Protein AF-A0A7W1HE73-F1 (afdb_monomer_lite)

Sequence (67 aa):
MSTTFKLQPLKLEQYTLDNGLRVVLNKDDSAPVVSVAVYYDVGSRNEREGRTGFAHLFEHMMFQGSE

Secondary structure (DSSP, 8-state):
------------EEEE-TTS-EEEE----SSS--------S--GGGPPTT-TTHHHHHHHHTTS---

Structure (mmCIF, N/CA/C/O backbone):
data_AF-A0A7W1HE73-F1
#
_entry.id   AF-A0A7W1HE73-F1
#
loop_
_atom_site.group_PDB
_atom_site.id
_atom_site.type_symbol
_atom_site.label_atom_id
_atom_site.label_alt_id
_atom_site.label_comp_id
_atom_site.label_asym_id
_atom_site.label_entity_id
_atom_site.label_seq_id
_atom_site.pdbx_PDB_ins_code
_atom_site.Cartn_x
_atom_site.Cartn_y
_atom_site.Cartn_z
_atom_site.occupancy
_atom_site.B_iso_or_equiv
_atom_site.auth_seq_id
_atom_site.auth_comp_id
_atom_site.auth_asym_id
_atom_site.auth_atom_id
_atom_site.pdbx_PDB_model_num
ATOM 1 N N . MET A 1 1 ? -2.941 34.641 -22.713 1.00 49.91 1 MET A N 1
ATOM 2 C CA . MET A 1 1 ? -2.589 33.377 -23.395 1.00 49.91 1 MET A CA 1
ATOM 3 C C . MET A 1 1 ? -2.522 32.298 -22.326 1.00 49.91 1 MET A C 1
ATOM 5 O O . MET A 1 1 ? -1.711 32.436 -21.424 1.00 49.91 1 MET A O 1
ATOM 9 N N . SER A 1 2 ? -3.443 31.331 -22.338 1.00 58.06 2 SER A N 1
ATOM 10 C CA . SER A 1 2 ? -3.498 30.252 -21.340 1.00 58.06 2 SER A CA 1
ATOM 11 C C . SER A 1 2 ? -2.713 29.060 -21.878 1.00 58.06 2 SER A C 1
ATOM 13 O O . SER A 1 2 ? -3.112 28.465 -22.878 1.00 58.06 2 SER A O 1
ATOM 15 N N . THR A 1 3 ? -1.559 28.762 -21.285 1.00 66.25 3 THR A N 1
ATOM 16 C CA . THR A 1 3 ? -0.729 27.624 -21.690 1.00 66.25 3 THR A CA 1
ATOM 17 C C . THR A 1 3 ? -1.262 26.379 -20.994 1.00 66.25 3 THR A C 1
ATOM 19 O O . THR A 1 3 ? -1.055 26.186 -19.799 1.00 66.25 3 THR A O 1
ATOM 22 N N . THR A 1 4 ? -1.988 25.536 -21.725 1.00 72.81 4 THR A N 1
ATOM 23 C CA . THR A 1 4 ? -2.433 24.231 -21.22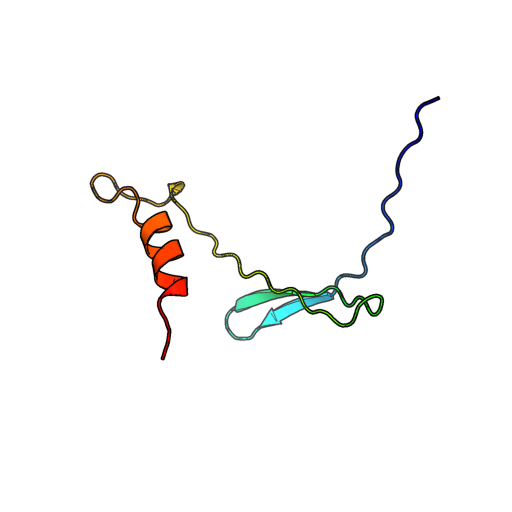6 1.00 72.81 4 THR A CA 1
ATOM 24 C C . THR A 1 4 ? -1.219 23.327 -21.022 1.00 72.81 4 THR A C 1
ATOM 26 O O . THR A 1 4 ? -0.551 22.948 -21.983 1.00 72.81 4 THR A O 1
ATOM 29 N N . PHE A 1 5 ? -0.929 22.970 -19.771 1.00 79.00 5 PHE A N 1
ATOM 30 C CA . PHE A 1 5 ? 0.082 21.971 -19.441 1.00 79.00 5 PHE A CA 1
ATOM 31 C C . PHE A 1 5 ? -0.428 20.584 -19.855 1.00 79.00 5 PHE A C 1
ATOM 33 O O . PHE A 1 5 ? -1.387 20.070 -19.280 1.00 79.00 5 PHE A O 1
ATOM 40 N N . LYS A 1 6 ? 0.180 19.987 -20.886 1.00 71.00 6 LYS A N 1
ATOM 41 C CA . LYS A 1 6 ? -0.078 18.591 -21.259 1.00 71.00 6 LYS A CA 1
ATOM 42 C C . LYS A 1 6 ? 0.862 17.688 -20.472 1.00 71.00 6 LYS A C 1
ATOM 44 O O . LYS A 1 6 ? 2.066 17.689 -20.712 1.00 71.00 6 LYS A O 1
ATOM 49 N N . LEU A 1 7 ? 0.289 16.898 -19.570 1.00 74.69 7 LEU A N 1
ATOM 50 C CA . LEU A 1 7 ? 0.987 15.784 -18.940 1.00 74.69 7 LEU A CA 1
ATOM 51 C C . LEU A 1 7 ? 1.356 14.753 -20.010 1.00 74.69 7 LEU A C 1
ATOM 53 O O . LEU A 1 7 ? 0.537 14.422 -20.871 1.00 74.69 7 LEU A O 1
ATOM 57 N N . GLN A 1 8 ? 2.591 14.255 -19.959 1.00 73.19 8 GLN A N 1
ATOM 58 C CA . GLN A 1 8 ? 2.972 13.114 -20.780 1.00 73.19 8 GLN A CA 1
ATOM 59 C C . GLN A 1 8 ? 2.181 11.881 -20.321 1.00 73.19 8 GLN A C 1
ATOM 61 O O . GLN A 1 8 ? 1.983 11.699 -19.116 1.00 73.19 8 GLN A O 1
ATOM 66 N N . PRO A 1 9 ? 1.705 11.039 -21.251 1.00 73.69 9 PRO A N 1
ATOM 67 C CA . PRO A 1 9 ? 1.017 9.814 -20.884 1.00 73.69 9 PRO A CA 1
ATOM 68 C C . PRO A 1 9 ? 1.991 8.878 -20.157 1.00 73.69 9 PRO A C 1
ATOM 70 O O . PRO A 1 9 ? 2.966 8.406 -20.738 1.00 73.69 9 PRO A O 1
ATOM 73 N N . LEU A 1 10 ? 1.719 8.617 -18.878 1.00 84.12 10 LEU A N 1
ATOM 74 C CA . LEU A 1 10 ? 2.450 7.636 -18.082 1.00 84.12 10 LEU A CA 1
ATOM 75 C C . LEU A 1 10 ? 2.121 6.233 -18.593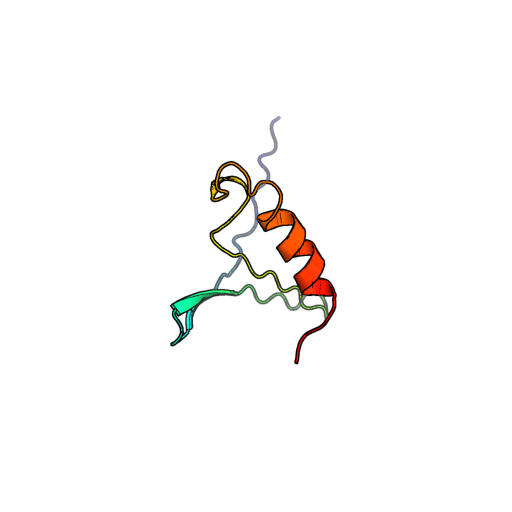 1.00 84.12 10 LEU A C 1
ATOM 77 O O . LEU A 1 10 ? 0.953 5.847 -18.676 1.00 84.12 10 LEU A O 1
ATOM 81 N N . LYS A 1 11 ? 3.154 5.454 -18.920 1.00 89.00 11 LYS A N 1
ATOM 82 C CA . LYS A 1 11 ? 2.986 4.033 -19.219 1.00 89.00 11 LYS A CA 1
ATOM 83 C C . LYS A 1 11 ? 2.756 3.291 -17.903 1.00 89.00 11 LYS A C 1
ATOM 85 O O . LYS A 1 11 ? 3.674 3.170 -17.093 1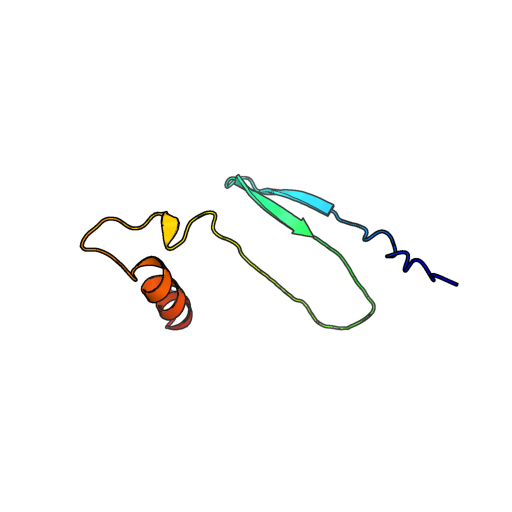.00 89.00 11 LYS A O 1
ATOM 90 N N . LEU A 1 12 ? 1.526 2.836 -17.692 1.00 93.31 12 LEU A N 1
ATOM 91 C CA . LEU A 1 12 ? 1.116 2.096 -16.503 1.00 93.31 12 LEU A CA 1
ATOM 92 C C . LEU A 1 12 ? 0.842 0.639 -16.862 1.00 93.31 12 LEU A C 1
ATOM 94 O O . LEU A 1 12 ? 0.102 0.356 -17.805 1.00 93.31 12 LEU A O 1
ATOM 98 N N . GLU A 1 13 ? 1.400 -0.270 -16.078 1.00 95.81 13 GLU A N 1
ATOM 99 C CA . GLU A 1 13 ? 1.047 -1.685 -16.083 1.00 95.81 13 GLU A CA 1
ATOM 100 C C . GLU A 1 13 ? 0.127 -1.960 -14.894 1.00 95.81 13 GLU A C 1
ATOM 102 O O . GLU A 1 13 ? 0.368 -1.487 -13.784 1.00 95.81 13 GLU A O 1
ATOM 107 N N . GLN A 1 14 ? -0.962 -2.688 -15.133 1.00 97.44 14 GLN A N 1
ATOM 108 C CA . GLN A 1 14 ? -1.954 -3.007 -14.112 1.00 97.44 14 GLN A CA 1
ATOM 109 C C . GLN A 1 14 ? -2.225 -4.500 -14.120 1.00 97.44 14 GLN A C 1
ATOM 111 O O . GLN A 1 14 ? -2.517 -5.077 -15.168 1.00 97.44 14 GLN A O 1
ATOM 116 N N . TYR A 1 15 ? -2.144 -5.113 -12.949 1.00 98.06 15 TYR A N 1
ATOM 117 C CA . TYR A 1 15 ? -2.440 -6.527 -12.768 1.00 98.06 15 TYR A CA 1
ATOM 118 C C . TYR A 1 15 ? -2.919 -6.791 -11.342 1.00 98.06 15 TYR A C 1
ATOM 120 O O . TYR A 1 15 ? -2.825 -5.937 -10.460 1.00 98.06 15 TYR A O 1
ATOM 128 N N . THR A 1 16 ? -3.495 -7.970 -11.130 1.00 98.50 16 THR A N 1
ATOM 129 C CA . THR A 1 16 ? -3.960 -8.426 -9.817 1.00 98.50 16 THR A CA 1
ATOM 130 C C . THR A 1 16 ? -3.210 -9.698 -9.464 1.00 98.50 16 THR A C 1
ATOM 132 O O . THR A 1 16 ? -3.089 -10.586 -10.304 1.00 98.50 16 THR A O 1
ATOM 135 N N . LEU A 1 17 ? -2.668 -9.754 -8.252 1.00 98.31 17 LEU A N 1
ATOM 136 C CA . LEU A 1 17 ? -1.988 -10.935 -7.726 1.00 98.31 17 LEU A CA 1
ATOM 137 C C . LEU A 1 17 ? -3.001 -12.011 -7.313 1.00 98.31 17 LEU A C 1
ATOM 139 O O . LEU A 1 17 ? -4.171 -11.712 -7.080 1.00 98.31 17 LEU A O 1
ATOM 143 N N . ASP A 1 18 ? -2.534 -13.244 -7.122 1.00 98.62 18 ASP A N 1
ATOM 144 C CA . ASP A 1 18 ? -3.383 -14.375 -6.712 1.00 98.62 18 ASP A CA 1
ATOM 145 C C . ASP A 1 18 ? -4.103 -14.137 -5.370 1.00 98.62 18 ASP A C 1
ATOM 147 O O . ASP A 1 18 ? -5.188 -14.663 -5.137 1.00 98.62 18 ASP A O 1
ATOM 151 N N . ASN A 1 19 ? -3.533 -13.301 -4.493 1.00 97.81 19 ASN A N 1
ATOM 152 C CA . ASN A 1 19 ? -4.141 -12.901 -3.218 1.00 97.81 19 ASN A CA 1
ATOM 153 C C . ASN A 1 19 ? -5.162 -11.749 -3.340 1.00 97.81 19 ASN A C 1
ATOM 155 O O . ASN A 1 19 ? -5.663 -11.265 -2.326 1.00 97.81 19 ASN A O 1
ATOM 159 N N . GLY A 1 20 ? -5.447 -11.279 -4.557 1.00 98.00 20 GLY A N 1
ATOM 160 C CA . GLY A 1 20 ? -6.385 -10.191 -4.833 1.00 98.00 20 GLY A CA 1
ATOM 161 C C . GLY A 1 20 ? -5.794 -8.778 -4.749 1.00 98.00 20 GLY A C 1
ATOM 162 O O . GLY A 1 20 ? -6.518 -7.811 -4.998 1.00 98.00 20 GLY A O 1
ATOM 163 N N . LEU A 1 21 ? -4.501 -8.615 -4.435 1.00 98.00 21 LEU A N 1
ATOM 164 C CA . LEU A 1 21 ? -3.867 -7.295 -4.412 1.00 98.00 21 LEU A CA 1
ATOM 165 C C . LEU A 1 21 ? -3.774 -6.717 -5.829 1.00 98.00 21 LEU A C 1
ATOM 167 O O . LEU A 1 21 ? -3.181 -7.315 -6.727 1.00 98.00 21 LEU A O 1
ATOM 171 N N . ARG A 1 22 ? -4.328 -5.516 -6.006 1.00 98.25 22 ARG A N 1
ATOM 172 C CA . ARG A 1 22 ? -4.235 -4.746 -7.249 1.00 98.25 22 ARG A CA 1
ATOM 173 C C . ARG A 1 22 ? -2.922 -3.977 -7.275 1.00 98.25 22 ARG A C 1
ATOM 175 O O . ARG A 1 22 ? -2.650 -3.196 -6.365 1.00 98.25 22 ARG A O 1
ATOM 182 N N . VAL A 1 23 ? -2.146 -4.165 -8.333 1.00 98.06 23 VAL A N 1
ATOM 183 C CA . VAL A 1 23 ? -0.859 -3.502 -8.534 1.00 98.06 23 VAL A CA 1
ATOM 184 C C . VAL A 1 23 ? -0.972 -2.526 -9.697 1.00 98.06 23 VAL A C 1
ATOM 186 O O . VAL A 1 23 ? -1.491 -2.867 -10.760 1.00 98.06 23 VAL A O 1
ATOM 189 N N . VAL A 1 24 ? -0.465 -1.313 -9.482 1.00 97.00 24 VAL A N 1
ATOM 190 C CA . VAL A 1 24 ? -0.246 -0.306 -10.522 1.00 97.00 24 VAL A CA 1
ATOM 191 C C . VAL A 1 24 ? 1.249 -0.028 -10.561 1.00 97.00 24 VAL A C 1
ATOM 193 O O . VAL A 1 24 ? 1.810 0.482 -9.593 1.00 97.00 24 VAL A O 1
ATOM 196 N N . LEU A 1 25 ? 1.894 -0.391 -11.664 1.00 96.44 25 LEU A N 1
ATOM 197 C CA . LEU A 1 25 ? 3.333 -0.265 -11.851 1.00 96.44 25 LEU A CA 1
ATOM 198 C C . LEU A 1 25 ? 3.629 0.788 -12.916 1.00 96.44 25 LEU A C 1
ATOM 200 O O . LEU A 1 25 ? 3.101 0.743 -14.027 1.00 96.44 25 LEU A O 1
ATOM 204 N N . ASN A 1 26 ? 4.524 1.712 -12.586 1.00 94.50 26 ASN A N 1
ATOM 205 C CA . ASN A 1 26 ? 5.147 2.608 -13.545 1.00 94.50 26 ASN A CA 1
ATOM 206 C C . ASN A 1 26 ? 6.655 2.380 -13.500 1.00 94.50 26 ASN A C 1
ATOM 208 O O . ASN A 1 26 ? 7.281 2.586 -12.463 1.00 94.50 26 ASN A O 1
ATOM 212 N N . LYS A 1 27 ? 7.228 1.932 -14.618 1.00 92.81 27 LYS A N 1
ATOM 213 C CA . LYS A 1 27 ? 8.676 1.840 -14.767 1.00 92.81 27 LYS A CA 1
ATOM 214 C C . LYS A 1 27 ? 9.207 3.167 -15.307 1.00 92.81 27 LYS A C 1
ATOM 216 O O . LYS A 1 27 ? 8.809 3.579 -16.397 1.00 92.81 27 LYS A O 1
ATOM 221 N N . ASP A 1 28 ? 10.121 3.776 -14.561 1.00 90.94 28 ASP A N 1
ATOM 222 C CA . ASP A 1 28 ? 10.870 4.965 -14.957 1.00 90.94 28 ASP A CA 1
ATOM 223 C C . ASP A 1 28 ? 12.370 4.716 -14.742 1.00 90.94 28 ASP A C 1
ATOM 225 O O . ASP A 1 28 ? 12.813 4.481 -13.621 1.00 90.94 28 ASP A O 1
ATOM 229 N N . ASP A 1 29 ? 13.142 4.744 -15.830 1.00 92.19 29 ASP A N 1
ATOM 230 C CA . ASP A 1 29 ? 14.594 4.533 -15.816 1.00 92.19 29 ASP A CA 1
ATOM 231 C C . ASP A 1 29 ? 15.372 5.859 -15.624 1.00 92.19 29 ASP A C 1
ATOM 233 O O . ASP A 1 29 ? 16.599 5.883 -15.737 1.00 92.19 29 ASP A O 1
ATOM 237 N N . SER A 1 30 ? 14.684 6.979 -15.350 1.00 91.75 30 SER A N 1
ATOM 238 C CA . SER A 1 30 ? 15.300 8.307 -15.192 1.00 91.75 30 SE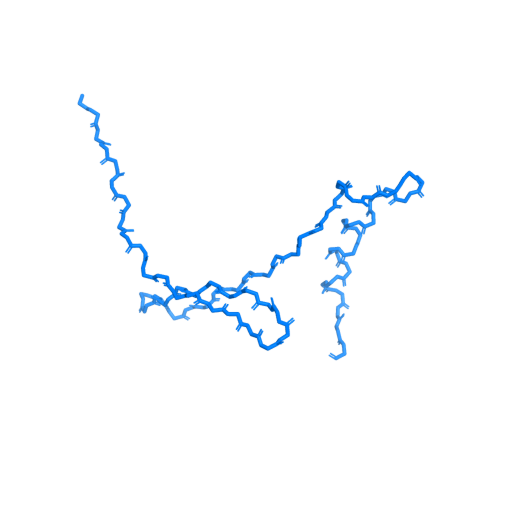R A CA 1
ATOM 239 C C . SER A 1 30 ? 16.118 8.474 -13.904 1.00 91.75 30 SER A C 1
ATOM 241 O O . SER A 1 30 ? 17.013 9.322 -13.856 1.00 91.75 30 SER A O 1
ATOM 243 N N . ALA A 1 31 ? 15.846 7.667 -12.872 1.00 92.88 31 ALA A N 1
ATOM 244 C CA . ALA A 1 31 ? 16.529 7.726 -11.584 1.00 92.88 31 ALA A CA 1
ATOM 245 C C . ALA A 1 31 ? 16.708 6.327 -10.958 1.00 92.88 31 ALA A C 1
ATOM 247 O O . ALA A 1 31 ? 15.809 5.493 -11.050 1.00 92.88 31 ALA A O 1
ATOM 248 N N . PRO A 1 32 ? 17.829 6.056 -10.258 1.00 95.81 32 PRO A N 1
ATOM 249 C CA . PRO A 1 32 ? 18.101 4.766 -9.620 1.00 95.81 32 PRO A CA 1
ATOM 250 C C . PRO A 1 32 ? 17.409 4.652 -8.250 1.00 95.81 32 PRO A C 1
ATOM 252 O O . PRO A 1 32 ? 18.042 4.341 -7.241 1.00 95.81 32 PRO A O 1
ATOM 255 N N . VAL A 1 33 ? 16.115 4.961 -8.193 1.00 96.75 33 VAL A N 1
ATOM 256 C CA . VAL A 1 33 ? 15.307 4.927 -6.968 1.00 96.75 33 VAL A CA 1
ATOM 257 C C . VAL A 1 33 ? 14.008 4.176 -7.217 1.00 96.75 33 VAL A C 1
ATOM 259 O O . VAL A 1 33 ? 13.476 4.182 -8.323 1.00 96.75 33 VAL A O 1
ATOM 262 N N . VAL A 1 34 ? 13.480 3.544 -6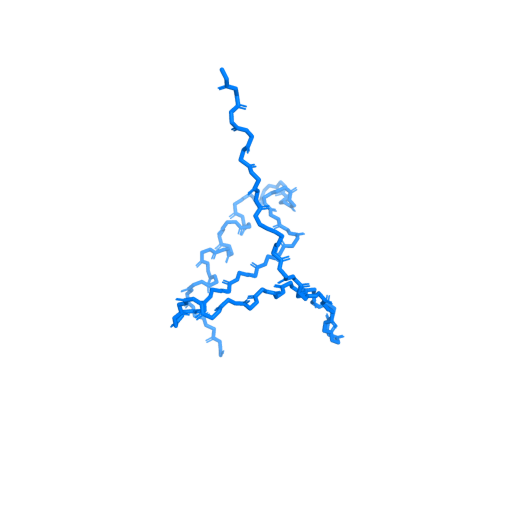.171 1.00 96.38 34 VAL A N 1
ATOM 263 C CA . VAL A 1 34 ? 12.177 2.875 -6.206 1.00 96.38 34 VAL A CA 1
ATOM 264 C C . VAL A 1 34 ? 11.287 3.509 -5.148 1.00 96.38 34 VAL A C 1
ATOM 266 O O . VAL A 1 34 ? 11.705 3.685 -4.005 1.00 96.38 34 VAL A O 1
ATOM 269 N N . SER A 1 35 ? 10.056 3.844 -5.529 1.00 96.19 35 SER A N 1
ATOM 270 C CA . SER A 1 35 ? 9.009 4.267 -4.602 1.00 96.19 35 SER A CA 1
ATOM 271 C C . SER A 1 35 ? 7.926 3.199 -4.554 1.00 96.19 35 SER A C 1
ATOM 273 O O . SER A 1 35 ? 7.503 2.689 -5.591 1.00 96.19 35 SER A O 1
ATOM 275 N N . VAL A 1 36 ? 7.487 2.855 -3.346 1.00 96.50 36 VAL A N 1
ATOM 276 C CA . VAL A 1 36 ? 6.411 1.893 -3.112 1.00 96.50 36 VAL A CA 1
ATOM 277 C C . VAL A 1 36 ? 5.390 2.550 -2.199 1.00 96.50 36 VAL A C 1
ATOM 279 O O . VAL A 1 36 ? 5.747 3.105 -1.162 1.00 96.50 36 VAL A O 1
ATOM 282 N N . ALA A 1 37 ? 4.120 2.465 -2.580 1.00 97.00 37 ALA A N 1
ATOM 283 C CA . ALA A 1 37 ? 2.998 2.872 -1.751 1.00 97.00 37 ALA A CA 1
ATOM 284 C C . ALA A 1 37 ? 1.987 1.726 -1.697 1.00 97.00 37 ALA A C 1
ATOM 286 O O . ALA A 1 37 ? 1.618 1.163 -2.729 1.00 97.00 37 ALA A O 1
ATOM 287 N N . VAL A 1 38 ? 1.546 1.385 -0.489 1.00 95.88 38 VAL A N 1
ATOM 288 C CA . VAL A 1 38 ? 0.499 0.390 -0.253 1.00 95.88 38 VAL A CA 1
ATOM 289 C C . VAL A 1 38 ? -0.686 1.117 0.357 1.00 95.88 38 VAL A C 1
ATOM 291 O O . VAL A 1 38 ? -0.540 1.821 1.353 1.00 95.88 38 VAL A O 1
ATOM 294 N N . TYR A 1 39 ? -1.855 0.954 -0.254 1.00 95.75 39 TYR A N 1
ATOM 295 C CA . TYR A 1 39 ? -3.091 1.575 0.203 1.00 95.75 39 TYR A CA 1
ATOM 296 C C . TYR A 1 39 ? -4.059 0.502 0.678 1.00 95.75 39 TYR A C 1
ATOM 298 O O . TYR A 1 39 ? -4.313 -0.475 -0.026 1.00 95.75 39 TYR A O 1
ATOM 306 N N . TYR A 1 40 ? -4.632 0.728 1.853 1.00 94.88 40 TYR A N 1
ATOM 307 C CA . TYR A 1 40 ? -5.711 -0.081 2.396 1.00 94.88 40 TYR A CA 1
ATOM 308 C C . TYR A 1 40 ? -7.025 0.675 2.217 1.00 94.88 40 TYR A C 1
ATOM 310 O O . TYR A 1 40 ? -7.098 1.867 2.507 1.00 94.88 40 TYR A O 1
ATOM 318 N N . ASP A 1 41 ? -8.067 -0.009 1.745 1.00 95.06 41 ASP A N 1
ATOM 319 C CA . ASP A 1 41 ? -9.401 0.579 1.541 1.00 95.06 41 ASP A CA 1
ATOM 320 C C . ASP A 1 41 ? -10.190 0.668 2.863 1.00 95.06 41 ASP A C 1
ATOM 322 O O . ASP A 1 41 ? -11.284 0.125 3.020 1.00 95.06 41 ASP A O 1
ATOM 326 N N . VAL A 1 42 ? -9.564 1.271 3.877 1.00 94.94 42 VAL A N 1
ATOM 327 C CA . VAL A 1 42 ? -10.093 1.458 5.235 1.00 94.94 42 VAL A CA 1
ATOM 328 C C . VAL A 1 42 ? -9.487 2.736 5.825 1.00 94.94 42 VAL A C 1
ATOM 330 O O . VAL A 1 42 ? -8.358 3.101 5.508 1.00 94.94 42 VAL A O 1
ATOM 333 N N . GLY A 1 43 ? -10.207 3.405 6.724 1.00 95.00 43 GLY A N 1
ATOM 334 C CA . GLY A 1 43 ? -9.673 4.536 7.482 1.00 95.00 43 GLY A CA 1
ATOM 335 C C . GLY A 1 43 ? -10.573 4.954 8.641 1.00 95.00 43 GLY A C 1
ATOM 336 O O . GLY A 1 43 ? -11.441 4.196 9.073 1.00 95.00 43 GLY A O 1
ATOM 337 N N . SER A 1 44 ? -10.405 6.188 9.123 1.00 94.00 44 SER A N 1
ATOM 338 C CA . SER A 1 44 ? -11.197 6.748 10.235 1.00 94.00 44 SER A CA 1
ATOM 339 C C . SER A 1 44 ? -12.711 6.693 9.994 1.00 94.00 44 SER A C 1
ATOM 341 O O . SER A 1 44 ? -13.488 6.499 10.924 1.00 94.00 44 SER A O 1
ATOM 343 N N . ARG A 1 45 ? -13.151 6.773 8.730 1.00 94.19 45 ARG A N 1
ATOM 344 C CA . ARG A 1 45 ? -14.563 6.624 8.331 1.00 94.19 45 ARG A CA 1
ATOM 345 C C . ARG A 1 45 ? -15.166 5.266 8.717 1.00 94.19 45 ARG A C 1
ATOM 347 O O . ARG A 1 45 ? -16.384 5.150 8.818 1.00 94.19 45 ARG A O 1
ATOM 354 N N . ASN A 1 46 ? -14.338 4.243 8.900 1.00 95.12 46 ASN A N 1
ATOM 355 C CA . ASN A 1 46 ? -14.761 2.890 9.251 1.00 95.12 46 ASN A CA 1
ATOM 356 C C . ASN A 1 46 ? -14.765 2.645 10.772 1.00 95.12 46 ASN A C 1
ATOM 358 O O . ASN A 1 46 ? -15.055 1.528 11.207 1.00 95.12 46 ASN A O 1
ATOM 362 N N . GLU A 1 47 ? -14.425 3.650 11.584 1.00 94.25 47 GLU A N 1
ATOM 363 C CA . GLU A 1 47 ? -14.364 3.514 13.038 1.00 94.25 47 GLU A CA 1
ATOM 364 C C . GLU A 1 47 ? -15.756 3.388 13.666 1.00 94.25 47 GLU A C 1
ATOM 366 O O . GLU A 1 47 ? -16.760 3.891 13.161 1.00 94.25 47 GLU A O 1
ATOM 371 N N . ARG A 1 48 ? -15.809 2.685 14.800 1.00 93.25 48 ARG A N 1
ATOM 372 C CA . ARG A 1 48 ? -17.022 2.544 15.610 1.00 93.25 48 ARG A CA 1
ATOM 373 C C . ARG A 1 48 ? -17.001 3.569 16.734 1.00 93.25 48 ARG A C 1
ATOM 375 O O . ARG A 1 48 ? -15.937 3.892 17.262 1.00 93.25 48 ARG A O 1
ATOM 382 N N . GLU A 1 49 ? -18.179 4.018 17.146 1.00 93.06 49 GLU A N 1
ATOM 383 C CA . GLU A 1 49 ? -18.321 4.857 18.333 1.00 93.06 49 GLU A CA 1
ATOM 384 C C . GLU A 1 49 ? -17.681 4.175 19.558 1.00 93.06 49 GLU A C 1
ATOM 386 O O . GLU A 1 49 ? -17.751 2.954 19.722 1.00 93.06 49 GLU A O 1
ATOM 391 N N . GLY A 1 50 ? -16.968 4.954 20.375 1.00 92.81 50 GLY A N 1
ATOM 392 C CA . GLY A 1 50 ? -16.166 4.436 21.489 1.00 92.81 50 GLY A CA 1
ATOM 393 C C . GLY A 1 50 ? -14.847 3.756 21.089 1.00 92.81 50 GLY A C 1
ATOM 394 O O . GLY A 1 50 ? -14.143 3.255 21.962 1.00 92.81 50 GLY A O 1
ATOM 395 N N . ARG A 1 51 ? -14.487 3.729 19.796 1.00 91.25 51 ARG A N 1
ATOM 396 C CA . ARG A 1 51 ? -13.203 3.211 19.271 1.00 91.25 51 ARG A CA 1
ATOM 397 C C . ARG A 1 51 ? -12.570 4.159 18.247 1.00 91.25 51 ARG A C 1
ATOM 399 O O . ARG A 1 51 ? -12.031 3.727 17.231 1.00 91.25 51 ARG A O 1
ATOM 406 N N . THR A 1 52 ? -12.682 5.457 18.498 1.00 93.19 52 THR A N 1
ATOM 407 C CA . THR A 1 52 ? -12.133 6.496 17.622 1.00 93.19 52 THR A CA 1
ATOM 408 C C . THR A 1 52 ? -10.609 6.562 17.715 1.00 93.19 52 THR A C 1
ATOM 410 O O . THR A 1 52 ? -10.052 6.407 18.804 1.00 93.19 52 THR A O 1
ATOM 413 N N . GLY A 1 53 ? -9.938 6.844 16.600 1.00 94.31 53 GLY A N 1
ATOM 414 C CA . GLY A 1 53 ? -8.481 6.974 16.510 1.00 94.31 53 GLY A CA 1
ATOM 415 C C . GLY A 1 53 ? -7.733 5.655 16.302 1.00 94.31 53 GLY A C 1
ATOM 416 O O . GLY A 1 53 ? -6.506 5.660 16.249 1.00 94.31 53 GLY A O 1
ATOM 417 N N . PHE A 1 54 ? -8.437 4.532 16.165 1.00 95.06 54 PHE A N 1
ATOM 418 C CA . PHE A 1 54 ? -7.826 3.217 15.966 1.00 95.06 54 PHE A CA 1
ATOM 419 C C . PHE A 1 54 ? -7.173 3.087 14.593 1.00 95.06 54 PHE A C 1
ATOM 421 O O . PHE A 1 54 ? -6.080 2.536 14.509 1.00 95.06 54 PHE A O 1
ATOM 428 N N . ALA A 1 55 ? -7.790 3.618 13.533 1.00 95.12 55 ALA A N 1
ATOM 429 C CA . ALA A 1 55 ? -7.188 3.581 12.200 1.00 95.12 55 ALA A CA 1
ATOM 430 C C . ALA A 1 55 ? -5.828 4.298 12.199 1.00 95.12 55 ALA A C 1
ATOM 432 O O . ALA A 1 55 ? -4.842 3.765 11.699 1.00 95.12 55 ALA A O 1
ATOM 433 N N . HIS A 1 56 ? -5.767 5.463 12.848 1.00 95.56 56 HIS A N 1
ATOM 434 C CA . HIS A 1 56 ? -4.534 6.229 13.001 1.00 95.56 56 HIS A CA 1
ATOM 435 C C . HIS A 1 56 ? -3.541 5.530 13.941 1.00 95.56 56 HIS A C 1
ATOM 437 O O . HIS A 1 56 ? -2.366 5.417 13.618 1.00 95.56 56 HIS A O 1
ATOM 443 N N . LEU A 1 57 ? -3.985 4.990 15.080 1.00 94.56 57 LEU A N 1
ATOM 444 C CA . LEU A 1 57 ? -3.106 4.235 15.977 1.00 94.56 57 LEU A CA 1
ATOM 445 C C . LEU A 1 57 ? -2.437 3.061 15.250 1.00 94.56 57 LEU A C 1
ATOM 447 O O . LEU A 1 57 ? -1.227 2.882 15.371 1.00 94.56 57 LEU A O 1
ATOM 451 N N . PHE A 1 58 ? -3.201 2.282 14.479 1.00 93.31 58 PHE A N 1
ATOM 452 C CA . PHE A 1 58 ? -2.650 1.164 13.715 1.00 93.31 58 PHE A CA 1
ATOM 453 C C . PHE A 1 58 ? -1.681 1.627 12.628 1.00 93.31 58 PHE A C 1
ATOM 455 O O . PHE A 1 58 ? -0.657 0.975 12.448 1.00 93.31 58 PHE A O 1
ATOM 462 N N . GLU A 1 59 ? -1.938 2.765 11.976 1.00 94.50 59 GLU A N 1
ATOM 463 C CA . GLU A 1 59 ? -0.979 3.388 11.057 1.00 94.50 59 GLU A CA 1
ATOM 464 C C . GLU A 1 59 ? 0.380 3.629 11.723 1.00 94.50 59 GLU A C 1
ATOM 466 O O . GLU A 1 59 ? 1.397 3.212 11.176 1.00 94.50 59 GLU A O 1
ATOM 471 N N . HIS A 1 60 ? 0.414 4.206 12.930 1.00 95.69 60 HIS A N 1
ATOM 472 C CA . HIS A 1 60 ? 1.671 4.397 13.675 1.00 95.69 60 HIS A CA 1
ATOM 473 C C . HIS A 1 60 ? 2.334 3.072 14.049 1.00 95.69 60 HIS A C 1
ATOM 475 O O . HIS A 1 60 ? 3.555 2.939 13.961 1.00 95.69 60 HIS A O 1
ATOM 481 N N . MET A 1 61 ? 1.539 2.085 14.468 1.00 95.94 61 MET A N 1
ATOM 482 C CA . MET A 1 61 ? 2.061 0.784 14.888 1.00 95.94 61 MET A CA 1
ATOM 483 C C . MET A 1 61 ? 2.666 -0.017 13.728 1.00 95.94 61 MET A C 1
ATOM 485 O O . MET A 1 61 ? 3.590 -0.789 13.971 1.00 95.94 61 MET A O 1
ATOM 489 N N . MET A 1 62 ? 2.241 0.204 12.477 1.00 93.44 62 MET A N 1
ATOM 490 C CA . MET A 1 62 ? 2.868 -0.431 11.304 1.00 93.44 62 MET A CA 1
ATOM 491 C C . MET A 1 62 ? 4.369 -0.117 11.180 1.00 93.44 62 MET A C 1
ATOM 493 O O . MET A 1 62 ? 5.102 -0.880 10.556 1.00 93.44 62 MET A O 1
ATOM 497 N N . PHE A 1 63 ? 4.845 0.970 11.795 1.00 93.75 63 PHE A N 1
ATOM 498 C CA . PHE A 1 63 ? 6.253 1.372 11.773 1.00 93.75 63 PHE A CA 1
ATOM 499 C C . PHE A 1 63 ? 7.045 0.928 13.015 1.00 93.75 63 PHE A C 1
ATOM 501 O O . PHE A 1 63 ? 8.215 1.279 13.144 1.00 93.75 63 PHE A O 1
ATOM 508 N N . GLN A 1 64 ? 6.437 0.164 13.931 1.00 94.88 64 GLN A N 1
ATOM 509 C CA . GLN A 1 64 ? 7.078 -0.297 15.174 1.00 94.88 64 GLN A CA 1
ATOM 510 C C . GLN A 1 64 ? 7.727 -1.693 15.067 1.00 94.88 64 GLN A C 1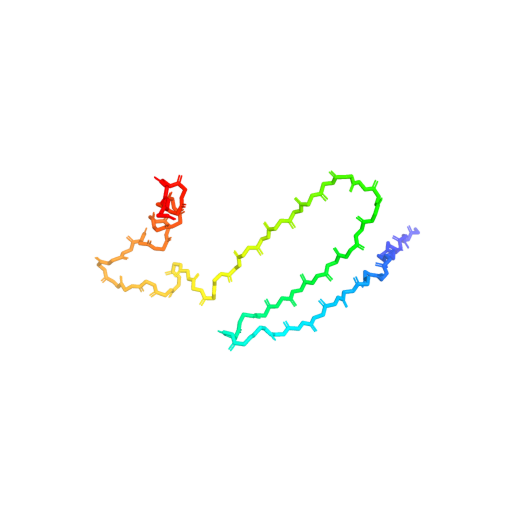
ATOM 512 O O . GLN A 1 64 ? 8.253 -2.195 16.058 1.00 94.88 64 GLN A O 1
ATOM 517 N N . GLY A 1 65 ? 7.733 -2.306 13.879 1.00 91.12 65 GLY A N 1
ATOM 518 C CA . GLY A 1 65 ? 8.380 -3.594 13.606 1.00 91.12 65 GLY A CA 1
ATOM 519 C C . GLY A 1 65 ? 7.403 -4.683 13.155 1.00 91.12 65 GLY A C 1
ATOM 520 O O . GLY A 1 65 ? 6.213 -4.634 13.459 1.00 91.12 65 GLY A O 1
ATOM 521 N N . SER A 1 66 ? 7.924 -5.666 12.423 1.00 91.44 66 SER A N 1
ATOM 522 C CA . SER A 1 66 ? 7.214 -6.866 11.965 1.00 91.44 66 SER A CA 1
ATOM 523 C C . SER A 1 66 ? 8.058 -8.118 12.239 1.00 91.44 66 SER A C 1
ATOM 525 O O . SER A 1 66 ? 9.254 -7.992 12.503 1.00 91.44 66 SER A O 1
ATOM 527 N N . GLU A 1 67 ? 7.436 -9.301 12.192 1.00 87.62 67 GLU A N 1
ATOM 528 C CA . GLU A 1 67 ? 8.134 -10.604 12.172 1.00 87.62 67 GLU A CA 1
ATOM 529 C C . GLU A 1 67 ? 8.918 -10.812 10.866 1.00 87.62 67 GLU A C 1
ATOM 531 O O . GLU A 1 67 ? 8.504 -10.231 9.831 1.00 87.62 67 GLU A O 1
#

Foldseek 3Di:
DDDDDDDDDFDWDWDADPVGDIDIDGDDPPDPDDDDDDDDPDAQVPDDPVGGCVRVVVVVVVPVDDD

Radius of gyration: 18.45 Å; chains: 1; bounding box: 36×48×45 Å

pLDDT: mean 91.16, std 9.73, range [49.91, 98.62]